Protein AF-A0A930W5H7-F1 (afdb_monomer)

InterPro domains:
  IPR010280 (Uracil-5)-methyltransferase family [PTHR11061] (3-111)
  IPR029063 S-adenosyl-L-methionine-dependent methyltransferase superfamily [G3DSA:3.40.50.150] (16-62)
  IPR029063 S-adenosyl-L-methionine-dependent methyltransferase superfamily [SSF53335] (5-110)

Secondary structure (DSSP, 8-state):
-PPP----TTTTT-SS-SSTTS-HHHHHHHHHHHHHHHHHHHHHHHT-PPPPP---SS-SS-B------EEE-SSS-EEEEEEPTTS--EEE-S--TTB-TTHHHHHHHHHHHHHHT-

Nearest PDB structures (foldseek):
  5xj1-assembly1_A  TM=8.116E-01  e=4.285E-05  Streptococcus pneumoniae TIGR4
  1uwv-assembly1_A  TM=8.445E-01  e=1.622E-04  Escherichia coli K-12
  7pg3-assembly1_A  TM=3.404E-01  e=5.241E+00  Homo sapiens
  6sof-assembly1_B  TM=2.964E-01  e=5.602E+00  Homo sapiens

Organism: NCBI:txid1382

Foldseek 3Di:
DDADQDDDPCQVFFPPDDCSRPRQVVVQVVVQVVCCVVCVVVCVVVVHDDDRDDDDPDQWQQAADDDWDWDDDPQLFIQIAHHGPPDPDGDHDCDDGRHHRVPSVVRVVVRNVSSVVD

pLDDT: mean 94.55, std 6.4, range [50.22, 98.56]

Structure (mmCIF, N/CA/C/O backbone):
data_AF-A0A930W5H7-F1
#
_entry.id   AF-A0A930W5H7-F1
#
loop_
_atom_site.group_PDB
_atom_site.id
_atom_site.type_symbol
_atom_site.label_atom_id
_atom_site.label_alt_id
_atom_site.label_comp_id
_atom_site.label_asym_id
_atom_site.label_entity_id
_atom_site.label_seq_id
_atom_site.pdbx_PDB_ins_code
_atom_site.Cartn_x
_atom_site.Cartn_y
_atom_site.Cartn_z
_atom_site.occupancy
_atom_site.B_iso_or_equiv
_atom_site.auth_seq_id
_atom_site.auth_comp_id
_atom_site.auth_asym_id
_atom_site.auth_atom_id
_atom_site.pdbx_PDB_model_num
ATOM 1 N N . MET A 1 1 ? -11.382 5.159 -23.848 1.00 50.22 1 MET A N 1
ATOM 2 C CA . MET A 1 1 ? -11.326 3.886 -23.093 1.00 50.22 1 MET A CA 1
ATOM 3 C C . MET A 1 1 ? -11.104 4.213 -21.627 1.00 50.22 1 MET A C 1
ATOM 5 O O . MET A 1 1 ? -10.095 4.827 -21.308 1.00 50.22 1 MET A O 1
ATOM 9 N N . GLY A 1 2 ? -12.077 3.918 -20.762 1.00 71.75 2 GLY A N 1
ATOM 10 C CA . GLY A 1 2 ? -11.973 4.189 -19.327 1.00 71.75 2 GLY A CA 1
ATOM 11 C C . GLY A 1 2 ? -11.209 3.068 -18.632 1.00 71.75 2 GLY A C 1
ATOM 12 O O . GLY A 1 2 ? -11.584 1.906 -18.757 1.00 71.75 2 GLY A O 1
ATOM 13 N N . TYR A 1 3 ? -10.131 3.398 -17.930 1.00 79.62 3 TYR A N 1
ATOM 14 C CA . TYR A 1 3 ? -9.460 2.428 -17.073 1.00 79.62 3 TYR A CA 1
ATOM 15 C C . TYR A 1 3 ? -10.297 2.178 -15.815 1.00 79.62 3 TYR A C 1
ATOM 17 O O . TYR A 1 3 ? -10.871 3.116 -15.259 1.00 79.62 3 TYR A O 1
ATOM 25 N 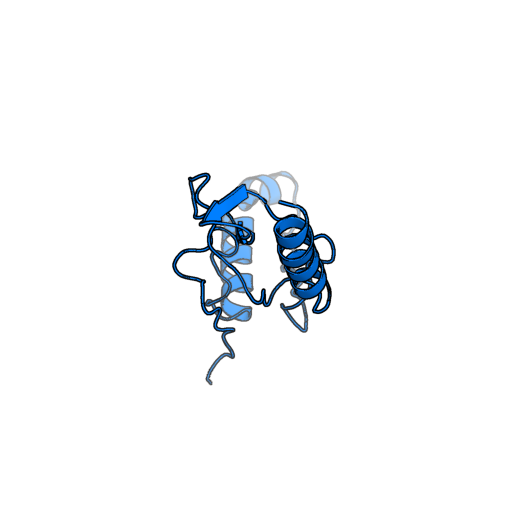N . LYS A 1 4 ? -10.342 0.927 -15.342 1.00 79.50 4 LYS A N 1
ATOM 26 C CA . LYS A 1 4 ? -10.869 0.625 -14.008 1.00 79.50 4 LYS A CA 1
ATOM 27 C C . LYS A 1 4 ? -9.871 1.123 -12.968 1.00 79.50 4 LYS A C 1
ATOM 29 O O . LYS A 1 4 ? -8.686 0.797 -13.034 1.00 79.50 4 LYS A O 1
ATOM 34 N N . THR A 1 5 ? -10.374 1.884 -12.008 1.00 85.94 5 THR A N 1
ATOM 35 C CA . THR A 1 5 ? -9.579 2.429 -10.913 1.00 85.94 5 THR A CA 1
ATOM 36 C C . THR A 1 5 ? -10.247 2.040 -9.599 1.00 85.94 5 THR A C 1
ATOM 38 O O . THR A 1 5 ? -11.364 2.497 -9.347 1.00 85.94 5 THR A O 1
ATOM 41 N N . PRO A 1 6 ? -9.606 1.209 -8.762 1.00 88.12 6 PRO A N 1
ATOM 42 C CA . PRO A 1 6 ? -10.141 0.868 -7.453 1.00 88.12 6 PRO A CA 1
ATOM 43 C C . PRO A 1 6 ? -10.289 2.115 -6.572 1.00 88.12 6 PRO A C 1
ATOM 45 O O . PRO A 1 6 ? -9.375 2.935 -6.463 1.00 88.12 6 PRO A O 1
ATOM 48 N N . THR A 1 7 ? -11.437 2.253 -5.912 1.00 90.69 7 THR A N 1
ATOM 49 C CA . THR A 1 7 ? -11.710 3.353 -4.980 1.00 90.69 7 THR A CA 1
ATOM 50 C C . THR A 1 7 ? -11.682 2.843 -3.548 1.00 90.69 7 THR A C 1
ATOM 52 O O . THR A 1 7 ? -12.545 2.068 -3.148 1.00 90.69 7 THR A O 1
ATOM 55 N N . CYS A 1 8 ? -10.709 3.296 -2.759 1.00 94.81 8 CYS A N 1
ATOM 56 C CA . CYS A 1 8 ? -10.628 2.989 -1.332 1.00 94.81 8 CYS A CA 1
ATOM 57 C C . CYS A 1 8 ? -11.229 4.136 -0.508 1.00 94.81 8 CYS A C 1
ATOM 59 O O . CYS A 1 8 ? -10.814 5.290 -0.638 1.00 94.81 8 CYS A O 1
ATOM 61 N N . SER A 1 9 ? -12.178 3.810 0.370 1.00 94.31 9 SER A N 1
ATOM 62 C CA . SER A 1 9 ? -12.932 4.772 1.189 1.00 94.31 9 SER A CA 1
ATOM 63 C C . SER A 1 9 ? -12.057 5.615 2.128 1.00 94.31 9 SER A C 1
ATOM 65 O O . SER A 1 9 ? -12.424 6.736 2.474 1.00 94.31 9 SER A O 1
ATOM 67 N N . ILE A 1 10 ? -10.875 5.114 2.499 1.00 95.69 10 ILE A N 1
ATOM 68 C CA . ILE A 1 10 ? -9.923 5.788 3.396 1.00 95.69 10 ILE A CA 1
ATOM 69 C C . ILE A 1 10 ? -8.634 6.246 2.695 1.00 95.69 10 ILE A C 1
ATOM 71 O O . ILE A 1 10 ? -7.668 6.601 3.367 1.00 95.69 10 ILE A O 1
ATOM 75 N N . ALA A 1 11 ? -8.591 6.257 1.356 1.00 94.44 11 ALA A N 1
ATOM 76 C CA . ALA A 1 11 ? -7.370 6.532 0.585 1.00 94.44 11 ALA A CA 1
ATOM 77 C C . ALA A 1 11 ? -6.696 7.874 0.924 1.00 94.44 11 ALA A C 1
ATOM 79 O O . ALA A 1 11 ? -5.480 7.988 0.851 1.00 94.44 11 ALA A O 1
ATOM 80 N N . ARG A 1 12 ? -7.476 8.891 1.316 1.00 93.12 12 ARG A N 1
ATOM 81 C CA . ARG A 1 12 ? -6.949 10.225 1.652 1.00 93.12 12 ARG A CA 1
ATOM 82 C C . ARG A 1 12 ? -6.205 10.286 2.987 1.00 93.12 12 ARG A C 1
ATOM 84 O O . ARG A 1 12 ? -5.442 11.219 3.201 1.00 93.12 12 ARG A O 1
ATOM 91 N N . SER A 1 13 ? -6.475 9.362 3.905 1.00 95.25 13 SER A N 1
ATOM 92 C CA . SER A 1 13 ? -5.951 9.404 5.276 1.00 95.25 13 SER A CA 1
ATOM 93 C C . SER A 1 13 ? -5.067 8.208 5.617 1.00 95.25 13 SER A C 1
ATOM 95 O O . SER A 1 13 ? -4.174 8.334 6.449 1.00 95.25 13 SER A O 1
ATOM 97 N N . CYS A 1 14 ? -5.291 7.059 4.982 1.00 96.44 14 CYS A N 1
ATOM 98 C CA . CYS A 1 14 ? -4.488 5.856 5.154 1.00 96.44 14 CYS A CA 1
ATOM 99 C C . CYS A 1 14 ? -3.109 6.005 4.494 1.00 96.44 14 CYS A C 1
ATOM 101 O O . CYS A 1 14 ? -3.018 6.351 3.322 1.00 96.44 14 CYS A O 1
ATOM 103 N N . GLY A 1 15 ? -2.033 5.668 5.211 1.00 94.75 15 GLY A N 1
ATOM 104 C CA . GLY A 1 15 ? -0.668 5.656 4.669 1.00 94.75 15 GLY A CA 1
ATOM 105 C C . GLY A 1 15 ? -0.296 4.387 3.891 1.00 94.75 15 GLY A C 1
ATOM 106 O O . GLY A 1 15 ? 0.873 4.178 3.594 1.00 94.75 15 GLY A O 1
ATOM 107 N N . GLY A 1 16 ? -1.252 3.495 3.614 1.00 94.69 16 GLY A N 1
ATOM 108 C CA . GLY A 1 16 ? -0.958 2.146 3.118 1.00 94.69 16 GLY A CA 1
ATOM 109 C C . GLY A 1 16 ? -0.770 2.009 1.604 1.00 94.69 16 GLY A C 1
ATOM 110 O O . GLY A 1 16 ? -0.129 1.046 1.174 1.00 94.69 16 GLY A O 1
ATOM 111 N N . CYS A 1 17 ? -1.358 2.903 0.803 1.00 94.88 17 CYS A N 1
ATOM 112 C CA . CYS A 1 17 ? -1.337 2.840 -0.660 1.00 94.88 17 CYS A CA 1
ATOM 113 C C . CYS A 1 17 ? -1.199 4.239 -1.263 1.00 94.88 17 CYS A C 1
ATOM 115 O O . CYS A 1 17 ? -2.048 5.090 -1.025 1.00 94.88 17 CYS A O 1
ATOM 117 N N . GLU A 1 18 ? -0.190 4.441 -2.107 1.00 93.12 18 GLU A N 1
ATOM 118 C CA . GLU A 1 18 ? 0.016 5.714 -2.807 1.00 93.12 18 GLU A CA 1
ATOM 119 C C . GLU A 1 18 ? -0.690 5.740 -4.173 1.00 93.12 18 GLU A C 1
ATOM 121 O O . GLU A 1 18 ? -1.318 6.727 -4.542 1.00 93.12 18 GLU A O 1
ATOM 126 N N . TRP A 1 19 ? -0.609 4.643 -4.937 1.00 94.19 19 TRP A N 1
ATOM 127 C CA . TRP A 1 19 ? -1.038 4.604 -6.346 1.00 94.19 19 TRP A CA 1
ATOM 128 C C . TRP A 1 19 ? -2.277 3.744 -6.603 1.00 94.19 19 TRP A C 1
ATOM 130 O O . TRP A 1 19 ? -2.592 3.469 -7.755 1.00 94.19 19 TRP A O 1
ATOM 140 N N . LEU A 1 20 ? -3.011 3.322 -5.569 1.00 93.25 20 LEU A N 1
ATOM 141 C CA . LEU A 1 20 ? -4.189 2.457 -5.747 1.00 93.25 20 LEU A CA 1
ATOM 142 C C . LEU A 1 20 ? -5.253 3.094 -6.661 1.00 93.25 20 LEU A C 1
ATOM 144 O O . LEU A 1 20 ? -5.907 2.389 -7.420 1.00 93.25 20 LEU A O 1
ATOM 148 N N . SER A 1 21 ? -5.371 4.426 -6.645 1.00 91.50 21 SER A N 1
ATOM 149 C CA . SER A 1 21 ? -6.266 5.190 -7.522 1.00 91.50 21 SER A CA 1
ATOM 150 C C . SER A 1 21 ? -5.644 5.590 -8.871 1.00 91.50 21 SER A C 1
ATOM 152 O O . SER A 1 21 ? -6.205 6.415 -9.591 1.00 91.50 21 SER A O 1
ATOM 154 N N . VAL A 1 22 ? -4.471 5.063 -9.222 1.00 93.62 22 VAL A N 1
ATOM 155 C CA . VAL A 1 22 ? -3.854 5.240 -10.542 1.00 93.62 22 VAL A CA 1
ATOM 156 C C . VAL A 1 22 ? -4.163 3.996 -11.376 1.00 93.62 22 VAL A C 1
ATOM 158 O O . VAL A 1 22 ? -3.922 2.889 -10.896 1.00 93.62 22 VAL A O 1
ATOM 161 N N . PRO A 1 23 ? -4.640 4.130 -12.627 1.00 95.00 23 PRO A N 1
ATOM 162 C CA . PRO A 1 23 ? -4.833 2.990 -13.517 1.00 95.00 23 PRO A CA 1
ATOM 163 C C . PRO A 1 23 ? -3.608 2.079 -13.591 1.00 95.00 23 PRO A C 1
ATOM 165 O O . PRO A 1 23 ? -2.495 2.554 -13.829 1.00 95.00 23 PRO A O 1
ATOM 168 N N . TYR A 1 24 ? -3.803 0.771 -13.433 1.00 95.75 24 TYR A N 1
ATOM 169 C CA . TYR A 1 24 ? -2.693 -0.179 -13.343 1.00 95.75 24 TYR A CA 1
ATOM 170 C C . TYR A 1 24 ? -1.719 -0.135 -14.542 1.00 95.75 24 TYR A C 1
ATOM 172 O O . TYR A 1 24 ? -0.511 -0.062 -14.305 1.00 95.75 24 TYR A O 1
ATOM 180 N N . PRO A 1 25 ? -2.173 -0.019 -15.810 1.00 95.00 25 PRO A N 1
ATOM 181 C CA . PRO A 1 25 ? -1.258 0.152 -16.946 1.00 95.00 25 PRO A CA 1
ATOM 182 C C . PRO A 1 25 ? -0.376 1.406 -16.845 1.00 95.00 25 PRO A C 1
ATOM 184 O O . PRO A 1 25 ? 0.784 1.402 -17.254 1.00 95.00 25 PRO A O 1
ATOM 187 N N . ILE A 1 26 ? -0.901 2.483 -16.254 1.00 95.88 26 ILE A N 1
ATOM 188 C CA . ILE A 1 26 ? -0.149 3.721 -16.025 1.00 95.88 26 ILE A CA 1
ATOM 189 C C . ILE A 1 26 ? 0.858 3.539 -14.888 1.00 95.88 26 ILE A C 1
ATOM 191 O O . ILE A 1 26 ? 1.970 4.056 -14.986 1.00 95.88 26 ILE A O 1
ATOM 195 N N . GLN A 1 27 ? 0.516 2.775 -13.844 1.00 96.88 27 GLN A N 1
ATOM 196 C CA . GLN A 1 27 ? 1.477 2.412 -12.801 1.00 96.88 27 GLN A CA 1
ATOM 197 C C . GLN A 1 27 ? 2.669 1.651 -13.395 1.00 96.88 27 GLN A C 1
ATOM 199 O O . GLN A 1 27 ? 3.808 2.015 -13.116 1.00 96.88 27 GLN A O 1
ATOM 204 N N . LEU A 1 28 ? 2.416 0.633 -14.227 1.00 97.75 28 LEU A N 1
ATOM 205 C CA . LEU A 1 28 ? 3.466 -0.165 -14.870 1.00 97.75 28 LEU A CA 1
ATOM 206 C C . LEU A 1 28 ? 4.360 0.702 -15.759 1.00 97.75 28 LEU A C 1
ATOM 208 O O . LEU A 1 28 ? 5.575 0.682 -15.594 1.00 97.75 28 LEU A O 1
ATOM 212 N N . LYS A 1 29 ? 3.766 1.541 -16.618 1.00 98.06 29 LYS A N 1
ATOM 213 C CA . LYS A 1 29 ? 4.516 2.466 -17.480 1.00 98.06 29 LYS A CA 1
ATOM 214 C C . LYS A 1 29 ? 5.407 3.421 -16.678 1.00 98.06 29 LYS A C 1
ATOM 216 O O . LYS A 1 29 ? 6.553 3.644 -17.051 1.00 98.06 29 LYS A O 1
ATOM 221 N N . ARG A 1 30 ? 4.895 3.987 -15.578 1.00 98.00 30 ARG A N 1
ATOM 222 C CA . ARG A 1 30 ? 5.670 4.896 -14.713 1.00 98.00 30 ARG A CA 1
ATOM 223 C C . ARG A 1 30 ? 6.814 4.177 -14.005 1.00 98.00 30 ARG A C 1
ATOM 225 O O . ARG A 1 30 ? 7.914 4.711 -13.972 1.00 98.00 30 ARG A O 1
ATOM 232 N N . LYS A 1 31 ? 6.569 2.976 -13.472 1.00 98.06 31 LYS A N 1
ATOM 233 C CA . LYS A 1 31 ? 7.620 2.166 -12.837 1.00 98.06 31 LYS A CA 1
ATOM 234 C C . LYS A 1 31 ? 8.700 1.773 -13.842 1.00 98.06 31 LYS A C 1
ATOM 236 O O . LYS A 1 31 ? 9.872 1.861 -13.507 1.00 98.06 31 LYS A O 1
ATOM 241 N N . GLN A 1 32 ? 8.310 1.396 -15.061 1.00 98.56 32 GLN A N 1
ATOM 242 C CA . GLN A 1 32 ? 9.250 1.037 -16.122 1.00 98.56 32 GLN A CA 1
ATOM 243 C C . GLN A 1 32 ? 10.193 2.202 -16.427 1.00 98.56 32 GLN A C 1
ATOM 245 O O . GLN A 1 32 ? 11.403 2.038 -16.333 1.00 98.56 32 GLN A O 1
ATOM 250 N N . ALA A 1 33 ? 9.634 3.389 -16.688 1.00 98.44 33 ALA A N 1
ATOM 251 C CA . ALA A 1 33 ? 10.424 4.584 -16.977 1.00 98.44 33 ALA A CA 1
ATOM 252 C C . ALA A 1 33 ? 11.397 4.930 -15.836 1.00 98.44 33 ALA A C 1
ATOM 254 O O . ALA A 1 33 ? 12.551 5.245 -16.098 1.00 98.44 33 ALA A O 1
ATOM 255 N N . GLN A 1 34 ? 10.962 4.811 -14.574 1.00 98.25 34 GLN A N 1
ATOM 256 C CA . GLN A 1 34 ? 11.827 5.057 -13.413 1.00 98.25 34 GLN A CA 1
ATOM 257 C C . GLN A 1 34 ? 12.986 4.056 -13.314 1.00 98.25 34 GLN A C 1
ATOM 259 O O . GLN A 1 34 ? 14.111 4.449 -13.018 1.00 98.25 34 GLN A O 1
ATOM 264 N N . VAL A 1 35 ? 12.727 2.765 -13.550 1.00 98.00 35 VAL A N 1
ATOM 265 C CA . VAL A 1 35 ? 13.771 1.728 -13.523 1.00 98.00 35 VAL A CA 1
ATOM 266 C C . VAL A 1 35 ? 14.758 1.925 -14.672 1.00 98.00 35 VAL A C 1
AT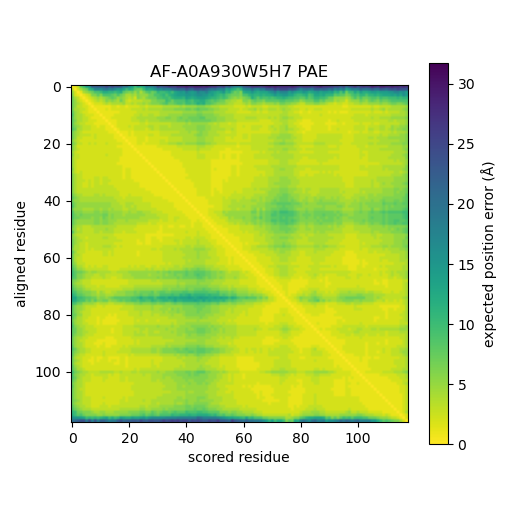OM 268 O O . VAL A 1 35 ? 15.965 1.832 -14.457 1.00 98.00 35 VAL A O 1
ATOM 271 N N . GLU A 1 36 ? 14.262 2.222 -15.873 1.00 98.12 36 GLU A N 1
ATOM 272 C CA . GLU A 1 36 ? 15.089 2.485 -17.053 1.00 98.12 36 GLU A CA 1
ATOM 273 C C . GLU A 1 36 ? 15.983 3.708 -16.861 1.00 98.12 36 GLU A C 1
ATOM 275 O O . GLU A 1 36 ? 17.186 3.617 -17.088 1.00 98.12 36 GLU A O 1
ATOM 280 N N . GLU A 1 37 ? 15.425 4.823 -16.386 1.00 98.25 37 GLU A N 1
ATOM 281 C CA . GLU A 1 37 ? 16.177 6.047 -16.103 1.00 98.25 37 GLU A CA 1
ATOM 282 C C . GLU A 1 37 ? 17.271 5.805 -15.053 1.00 98.25 37 GLU A C 1
ATOM 284 O O . GLU A 1 37 ? 18.426 6.178 -15.262 1.00 98.25 37 GLU A O 1
ATOM 289 N N . LEU A 1 38 ? 16.930 5.126 -13.952 1.00 98.12 38 LEU A N 1
ATOM 290 C CA . LEU A 1 38 ? 17.860 4.863 -12.855 1.00 98.12 38 LEU A CA 1
ATOM 291 C C . LEU A 1 38 ? 18.998 3.914 -13.258 1.00 98.12 38 LEU A C 1
ATOM 293 O O . LEU A 1 38 ? 20.143 4.112 -12.850 1.00 98.12 38 LEU A O 1
ATOM 297 N N . LEU A 1 39 ? 18.694 2.863 -14.025 1.00 97.88 39 LEU A N 1
ATOM 298 C CA . LEU A 1 39 ? 19.642 1.785 -14.319 1.00 97.88 39 LEU A CA 1
ATOM 299 C C . LEU A 1 39 ? 20.334 1.913 -15.682 1.00 97.88 39 LEU A C 1
ATOM 301 O O . LEU A 1 39 ? 21.279 1.162 -15.929 1.00 97.88 39 LEU A O 1
ATOM 305 N N . ALA A 1 40 ? 19.940 2.854 -16.548 1.00 97.25 40 ALA A N 1
ATOM 306 C CA . ALA A 1 40 ? 20.525 3.031 -17.882 1.00 97.25 40 ALA A CA 1
ATOM 307 C C . ALA A 1 40 ? 22.070 3.069 -17.909 1.00 97.25 40 ALA A C 1
ATOM 309 O O . ALA A 1 40 ? 22.654 2.392 -18.764 1.00 97.25 40 ALA A O 1
ATOM 310 N N . PRO A 1 41 ? 22.774 3.7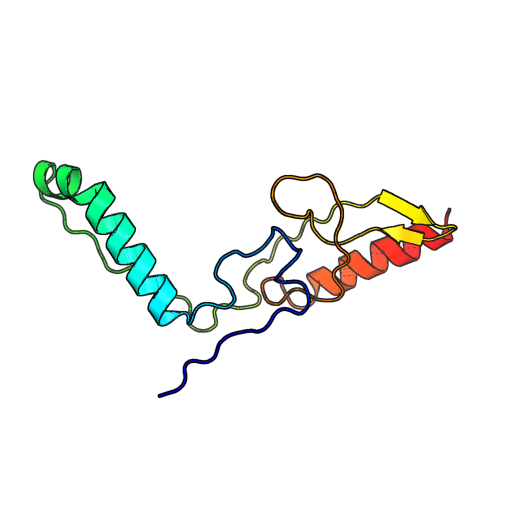71 -16.992 1.00 97.56 41 PRO A N 1
ATOM 311 C CA . PRO A 1 41 ? 24.237 3.765 -16.984 1.00 97.56 41 PRO A CA 1
ATOM 312 C C . PRO A 1 41 ? 24.819 2.367 -16.736 1.00 97.56 41 PRO A C 1
ATOM 314 O O . PRO A 1 41 ? 25.742 1.946 -17.432 1.00 97.56 41 PRO A O 1
ATOM 317 N N . LEU A 1 42 ? 24.252 1.623 -15.781 1.00 97.31 42 LEU A N 1
ATOM 318 C CA . LEU A 1 42 ? 24.699 0.273 -15.433 1.00 97.31 42 LEU A CA 1
ATOM 319 C C . LEU A 1 42 ? 24.363 -0.736 -16.530 1.00 97.31 42 LEU A C 1
ATOM 321 O O . LEU A 1 42 ? 25.200 -1.578 -16.850 1.00 97.31 42 LEU A O 1
ATOM 325 N N . ALA A 1 43 ? 23.175 -0.631 -17.126 1.00 97.31 43 ALA A N 1
ATOM 326 C CA . ALA A 1 43 ? 22.755 -1.472 -18.240 1.00 97.31 43 ALA A CA 1
ATOM 327 C C . ALA A 1 43 ? 23.726 -1.341 -19.424 1.00 97.31 43 ALA A C 1
ATOM 329 O O . ALA A 1 43 ? 24.169 -2.344 -19.981 1.00 97.31 43 ALA A O 1
ATOM 330 N N . LYS A 1 44 ? 24.152 -0.106 -19.729 1.00 97.00 44 LYS A N 1
ATOM 331 C CA . LYS A 1 44 ? 25.159 0.172 -20.758 1.00 97.00 44 LYS A CA 1
ATOM 332 C C . LYS A 1 44 ? 26.537 -0.399 -20.407 1.00 97.00 44 LYS A C 1
ATOM 334 O O . LYS A 1 44 ? 27.151 -1.026 -21.261 1.00 97.00 44 LYS A O 1
ATOM 339 N N . ILE A 1 45 ? 27.019 -0.194 -19.176 1.00 98.06 45 ILE A N 1
ATOM 340 C CA . ILE A 1 45 ? 28.342 -0.682 -18.729 1.00 98.06 45 ILE A CA 1
ATOM 341 C C . ILE A 1 45 ? 28.424 -2.211 -18.791 1.00 98.06 45 ILE A C 1
ATOM 343 O O . ILE A 1 45 ? 29.441 -2.755 -19.206 1.00 98.06 45 ILE A O 1
ATOM 347 N N . ASN A 1 46 ? 27.353 -2.897 -18.392 1.00 97.56 46 ASN A N 1
ATOM 348 C CA . ASN A 1 46 ? 27.320 -4.356 -18.314 1.00 97.56 46 ASN A CA 1
ATOM 349 C C . ASN A 1 46 ? 26.789 -5.021 -19.596 1.00 97.56 46 ASN A C 1
ATOM 351 O O . ASN A 1 46 ? 26.707 -6.244 -19.645 1.00 97.56 46 ASN A O 1
ATOM 355 N N . ASN A 1 47 ? 26.433 -4.237 -20.621 1.00 96.94 47 ASN A N 1
ATOM 356 C CA . ASN A 1 47 ? 25.832 -4.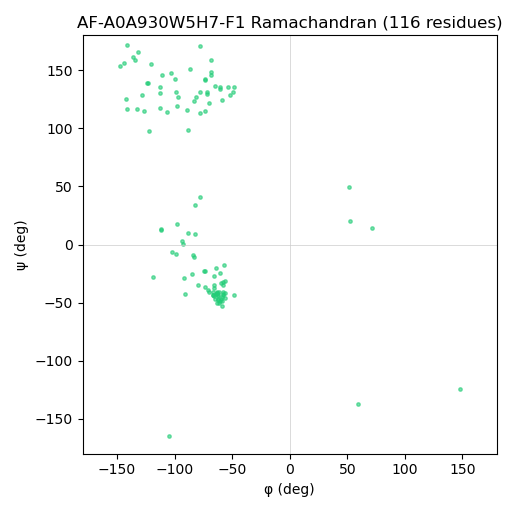707 -21.873 1.00 96.94 47 ASN A CA 1
ATOM 357 C C . ASN A 1 47 ? 24.609 -5.622 -21.655 1.00 96.94 47 ASN A C 1
ATOM 359 O O . ASN A 1 47 ? 24.509 -6.710 -22.223 1.00 96.94 47 ASN A O 1
ATOM 363 N N . VAL A 1 48 ? 23.680 -5.175 -20.807 1.00 97.44 48 VAL A N 1
ATOM 364 C CA . VAL A 1 48 ? 22.422 -5.875 -20.510 1.00 97.44 48 VAL A CA 1
ATOM 365 C C . VAL A 1 48 ? 21.220 -5.004 -20.858 1.00 97.44 48 VAL A C 1
ATOM 367 O O . VAL A 1 48 ? 21.302 -3.776 -20.864 1.00 97.44 48 VAL A O 1
ATOM 370 N N . THR A 1 49 ? 20.081 -5.638 -21.118 1.00 96.25 49 THR A N 1
ATOM 371 C CA . THR A 1 49 ? 18.804 -4.954 -21.354 1.00 96.25 49 THR A CA 1
ATOM 372 C C . THR A 1 49 ? 17.903 -5.033 -20.130 1.00 96.25 49 THR A C 1
ATOM 374 O O . THR A 1 49 ? 17.900 -6.035 -19.418 1.00 96.25 49 THR A O 1
ATOM 377 N N . ILE A 1 50 ? 17.099 -3.996 -19.910 1.00 96.94 50 ILE A N 1
ATOM 378 C CA . ILE A 1 50 ? 16.091 -3.974 -18.849 1.00 96.94 50 ILE A CA 1
ATOM 379 C C . ILE A 1 50 ? 14.796 -4.557 -19.418 1.00 96.94 50 ILE A C 1
ATOM 381 O O . ILE A 1 50 ? 14.224 -4.005 -20.355 1.00 96.94 50 ILE A O 1
ATOM 385 N N . GLU A 1 51 ? 14.347 -5.689 -18.877 1.00 97.38 51 GLU A N 1
ATOM 386 C CA . GLU A 1 51 ? 13.072 -6.293 -19.273 1.00 97.38 51 GLU A CA 1
ATOM 387 C C . GLU A 1 51 ? 11.874 -5.445 -18.823 1.00 97.38 51 GLU A C 1
ATOM 389 O O . GLU A 1 51 ? 11.946 -4.650 -17.881 1.00 97.38 51 GLU A O 1
ATOM 394 N N . SER A 1 52 ? 10.735 -5.645 -19.487 1.00 97.62 52 SER A N 1
ATOM 395 C CA . SER A 1 52 ? 9.475 -5.037 -19.067 1.00 97.62 52 SER A CA 1
ATOM 396 C C . SER A 1 52 ? 9.025 -5.571 -17.705 1.00 97.62 52 SER A C 1
ATOM 398 O O . SER A 1 52 ? 9.029 -6.780 -17.459 1.00 97.62 52 SER A O 1
ATOM 400 N N . ILE A 1 53 ? 8.563 -4.676 -16.831 1.00 98.12 53 ILE A N 1
ATOM 401 C CA . ILE A 1 53 ? 7.974 -5.044 -15.543 1.00 98.12 53 ILE A CA 1
ATOM 402 C C . ILE A 1 53 ? 6.768 -5.953 -15.773 1.00 98.12 53 ILE A C 1
ATOM 404 O O . ILE A 1 53 ? 5.797 -5.588 -16.440 1.00 98.12 53 ILE A O 1
ATOM 408 N N . ARG A 1 54 ? 6.813 -7.131 -15.148 1.00 97.81 54 ARG A N 1
ATOM 409 C CA . ARG A 1 54 ? 5.705 -8.085 -15.147 1.00 97.81 54 ARG A CA 1
ATOM 410 C C . ARG A 1 54 ? 4.598 -7.582 -14.224 1.00 97.81 54 ARG A C 1
ATOM 412 O O . ARG A 1 54 ? 4.798 -7.440 -13.018 1.00 97.81 54 ARG A O 1
ATOM 419 N N . GLY A 1 55 ? 3.450 -7.274 -14.817 1.00 96.88 55 GLY A N 1
ATOM 420 C CA . GLY A 1 55 ? 2.240 -6.906 -14.091 1.00 96.88 55 GLY A CA 1
ATOM 421 C C . GLY A 1 55 ? 1.508 -8.114 -13.506 1.00 96.88 55 GLY A C 1
ATOM 422 O O . GLY A 1 55 ? 1.822 -9.261 -13.805 1.00 96.88 55 GLY A O 1
ATOM 423 N N . MET A 1 56 ? 0.516 -7.823 -12.674 1.00 96.06 56 MET A N 1
ATOM 424 C CA . MET A 1 56 ? -0.454 -8.763 -12.124 1.00 96.06 56 MET A CA 1
ATOM 425 C C . MET A 1 56 ? -1.756 -8.676 -12.923 1.00 96.06 56 MET A C 1
ATOM 427 O O . MET A 1 56 ? -2.167 -7.573 -13.288 1.00 96.06 56 MET A O 1
ATOM 431 N N . ASP A 1 57 ? -2.411 -9.815 -13.148 1.00 93.81 57 ASP A N 1
ATOM 432 C CA . ASP A 1 57 ? -3.684 -9.865 -13.879 1.00 93.81 57 ASP A CA 1
ATOM 433 C C . ASP A 1 57 ? -4.813 -9.157 -13.110 1.00 93.81 57 ASP A C 1
ATOM 435 O O . ASP A 1 57 ? -5.544 -8.347 -13.679 1.00 93.81 57 ASP A O 1
ATOM 439 N N . GLU A 1 58 ? -4.909 -9.405 -11.799 1.00 92.75 58 GLU A N 1
ATOM 440 C CA . GLU A 1 58 ? -5.850 -8.752 -10.880 1.00 92.75 58 GLU A CA 1
ATOM 441 C C . GLU A 1 58 ? -5.074 -8.061 -9.743 1.00 92.75 58 GLU A C 1
ATOM 443 O O . GLU A 1 58 ? -4.670 -8.731 -8.794 1.00 92.75 58 GLU A O 1
ATOM 448 N N . PRO A 1 59 ? -4.816 -6.739 -9.812 1.00 94.31 59 PRO A N 1
ATOM 449 C CA . PRO A 1 59 ? -3.952 -6.019 -8.872 1.00 94.31 59 PRO A CA 1
ATOM 450 C C . PRO A 1 59 ? -4.633 -5.701 -7.523 1.00 94.31 59 PRO A C 1
ATOM 452 O O . PRO A 1 59 ? -4.455 -4.611 -6.972 1.00 94.31 59 PRO A O 1
ATOM 455 N N . LEU A 1 60 ? -5.396 -6.650 -6.977 1.00 94.94 60 LEU A N 1
ATOM 456 C CA . LEU A 1 60 ? -6.134 -6.573 -5.713 1.00 94.94 60 LEU A CA 1
ATOM 457 C C . LEU A 1 60 ? -5.886 -7.827 -4.860 1.00 94.94 60 LEU A C 1
ATOM 459 O O . LEU A 1 60 ? -5.334 -8.814 -5.329 1.00 94.94 60 LEU A O 1
ATOM 463 N N . ALA A 1 61 ? -6.256 -7.766 -3.578 1.00 96.19 61 ALA A N 1
ATOM 464 C CA . ALA A 1 61 ? -6.194 -8.878 -2.619 1.00 96.19 61 ALA A CA 1
ATOM 465 C C . ALA A 1 61 ? -4.841 -9.623 -2.490 1.00 96.19 61 ALA A C 1
ATOM 467 O O . ALA A 1 61 ? -4.784 -10.742 -1.987 1.00 96.19 61 ALA A O 1
ATOM 468 N N . TYR A 1 62 ? -3.736 -9.000 -2.904 1.00 96.44 62 TYR A N 1
ATOM 469 C CA . TYR A 1 62 ? -2.426 -9.648 -3.009 1.00 96.44 62 TYR A CA 1
ATOM 470 C C . TYR A 1 62 ? -1.630 -9.712 -1.690 1.00 96.44 62 TYR A C 1
ATOM 472 O O . TYR A 1 62 ? -0.594 -10.377 -1.619 1.00 96.44 62 TYR A O 1
ATOM 480 N N . ARG A 1 63 ? -2.044 -9.006 -0.626 1.00 96.75 63 ARG A N 1
ATOM 481 C CA . ARG A 1 63 ? -1.370 -9.051 0.686 1.00 96.75 63 ARG A CA 1
ATOM 482 C C . ARG A 1 63 ? -1.942 -10.181 1.544 1.00 96.75 63 ARG A C 1
ATOM 484 O O . ARG A 1 63 ? -2.935 -9.999 2.245 1.00 96.75 63 ARG A O 1
ATOM 491 N N . HIS A 1 64 ? -1.242 -11.313 1.562 1.00 96.44 64 HIS A N 1
ATOM 492 C CA . HIS A 1 64 ? -1.573 -12.465 2.418 1.00 96.44 64 HIS A CA 1
ATOM 493 C C . HIS A 1 64 ? -1.024 -12.368 3.850 1.00 96.44 64 HIS A C 1
ATOM 495 O O . HIS A 1 64 ? -1.390 -13.163 4.711 1.00 96.44 64 HIS A O 1
ATOM 501 N N . LYS A 1 65 ? -0.164 -11.382 4.128 1.00 95.56 65 LYS A N 1
ATOM 502 C CA . LYS A 1 65 ? 0.244 -11.014 5.487 1.00 95.56 65 LYS A CA 1
ATOM 503 C C . LYS A 1 65 ? -0.311 -9.633 5.804 1.00 95.56 65 LYS A C 1
ATOM 505 O O . LYS A 1 65 ? 0.078 -8.657 5.162 1.00 95.56 65 LYS A O 1
ATOM 510 N N . ALA A 1 66 ? -1.173 -9.557 6.810 1.00 94.12 66 ALA A N 1
ATOM 511 C CA . ALA A 1 66 ? -1.714 -8.306 7.319 1.00 94.12 66 ALA A CA 1
ATOM 512 C C . ALA A 1 66 ? -1.198 -8.056 8.738 1.00 94.12 66 ALA A C 1
ATOM 514 O O . ALA A 1 66 ? -1.168 -8.957 9.573 1.00 94.12 66 ALA A O 1
ATOM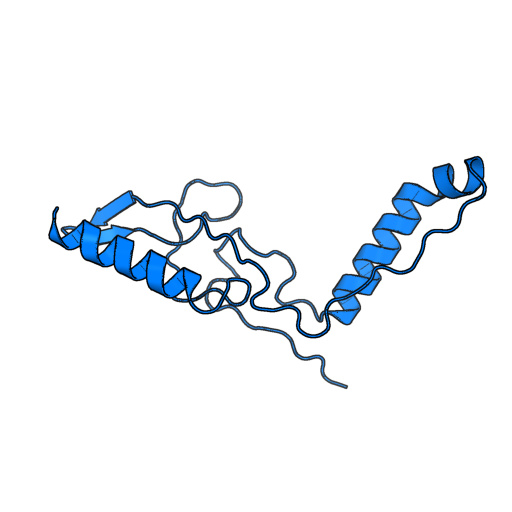 515 N N . ALA A 1 67 ? -0.781 -6.822 8.998 1.00 92.56 67 ALA A N 1
ATOM 516 C CA . ALA A 1 67 ? -0.406 -6.349 10.320 1.00 92.56 67 ALA A CA 1
ATOM 517 C C . ALA A 1 67 ? -1.174 -5.054 10.580 1.00 92.56 67 ALA A C 1
ATOM 519 O O . ALA A 1 67 ? -1.157 -4.145 9.750 1.00 92.56 67 ALA A O 1
ATOM 520 N N . THR A 1 68 ? -1.854 -4.978 11.721 1.00 95.88 68 THR A N 1
ATOM 521 C CA . THR A 1 68 ? -2.581 -3.782 12.154 1.00 95.88 68 THR A CA 1
ATOM 522 C C . THR A 1 68 ? -2.060 -3.348 13.519 1.00 95.88 68 THR A C 1
ATOM 524 O O . THR A 1 68 ? -1.840 -4.199 14.382 1.00 95.88 68 THR A O 1
ATOM 527 N N . PRO A 1 69 ? -1.888 -2.042 13.761 1.00 97.19 69 PRO A N 1
ATOM 528 C CA . PRO A 1 69 ? -1.763 -1.545 15.118 1.00 97.19 69 PRO A CA 1
ATOM 529 C C . PRO A 1 69 ? -3.100 -1.691 15.855 1.00 97.19 69 PRO A C 1
ATOM 531 O O . PRO A 1 69 ? -4.167 -1.570 15.244 1.00 97.19 69 PRO A O 1
ATOM 534 N N . PHE A 1 70 ? -3.017 -1.904 17.167 1.00 96.50 70 PHE A N 1
ATOM 535 C CA . PHE A 1 70 ? -4.141 -1.851 18.097 1.00 96.50 70 PHE A CA 1
ATOM 536 C C . PHE A 1 70 ? -3.821 -0.837 19.197 1.00 96.50 70 PHE A C 1
ATOM 538 O O . PHE A 1 70 ? -2.687 -0.778 19.669 1.00 96.50 70 PHE A O 1
ATOM 545 N N . ALA A 1 71 ? -4.800 -0.035 19.607 1.00 96.31 71 ALA A N 1
ATOM 546 C CA . ALA A 1 71 ? -4.650 0.888 20.731 1.00 96.31 71 ALA A CA 1
ATOM 547 C C . ALA A 1 71 ? -5.976 1.061 21.487 1.00 96.31 71 ALA A C 1
ATOM 549 O O . ALA A 1 71 ? -7.034 0.945 20.862 1.00 96.31 71 ALA A O 1
ATOM 550 N N . PRO A 1 72 ? -5.954 1.401 22.789 1.00 95.12 72 PRO A N 1
ATOM 551 C CA . PRO A 1 72 ? -7.168 1.741 23.523 1.00 95.12 72 PRO A CA 1
ATOM 552 C C . PRO A 1 72 ? -7.984 2.843 22.824 1.00 95.12 72 PRO A C 1
ATOM 554 O O . PRO A 1 72 ? -7.447 3.836 22.320 1.00 95.12 72 PRO A O 1
ATOM 557 N N . GLY A 1 73 ? -9.297 2.639 22.757 1.00 92.69 73 GLY A N 1
ATOM 558 C CA . GLY A 1 73 ? -10.286 3.591 22.263 1.00 92.69 73 GLY A CA 1
ATOM 559 C C . GLY A 1 73 ? -11.087 4.230 23.398 1.00 92.69 73 GLY A C 1
ATOM 560 O O . GLY A 1 73 ? -10.702 4.188 24.563 1.00 92.69 73 GLY A O 1
ATOM 561 N N . LYS A 1 74 ? -12.215 4.862 23.055 1.00 91.31 74 LYS A N 1
ATOM 562 C CA . LYS A 1 74 ? -13.142 5.406 24.059 1.00 91.31 74 LYS A CA 1
ATOM 563 C C . LYS A 1 74 ? -13.983 4.273 24.652 1.00 91.31 74 LYS A C 1
ATOM 565 O O . LYS A 1 74 ? -14.579 3.504 23.898 1.00 91.31 74 LYS A O 1
ATOM 570 N N . GLY A 1 75 ? -14.068 4.206 25.980 1.00 89.94 75 GLY A N 1
ATOM 571 C CA . GLY A 1 75 ? -14.779 3.133 26.679 1.00 89.94 75 GLY A CA 1
ATOM 572 C C . GLY A 1 75 ? -14.199 1.758 26.335 1.00 89.94 75 GLY A C 1
ATOM 573 O O . GLY A 1 75 ? -12.989 1.598 26.220 1.00 89.94 75 GLY A O 1
ATOM 574 N N . ARG A 1 76 ? -15.075 0.781 26.100 1.00 91.38 76 ARG A N 1
ATOM 575 C CA . ARG A 1 76 ? -14.731 -0.612 25.768 1.00 91.38 76 ARG A CA 1
ATOM 576 C C . ARG A 1 76 ? -14.391 -0.846 24.292 1.00 91.38 76 ARG A C 1
ATOM 578 O O . ARG A 1 76 ? -14.744 -1.867 23.712 1.00 91.38 76 ARG A O 1
ATOM 585 N N . THR A 1 77 ? -13.766 0.130 23.636 1.00 95.00 77 THR A N 1
ATOM 586 C CA . THR A 1 77 ? -13.399 0.015 22.215 1.00 95.00 77 THR A CA 1
ATOM 587 C C . THR A 1 77 ? -11.891 -0.083 22.049 1.00 95.00 77 THR A C 1
ATOM 589 O O . THR A 1 77 ? -11.135 0.552 22.780 1.00 95.00 77 THR A O 1
ATOM 592 N N . VAL A 1 78 ? -11.449 -0.851 21.055 1.00 96.75 78 VAL A N 1
ATOM 593 C CA . VAL A 1 78 ? -10.053 -0.898 20.606 1.00 96.75 78 VAL A CA 1
ATOM 594 C C . VAL A 1 78 ? -9.988 -0.309 19.203 1.00 96.75 78 VAL A C 1
ATOM 596 O O . VAL A 1 78 ? -10.769 -0.658 18.320 1.00 96.75 78 VAL A O 1
ATOM 599 N N . ARG A 1 79 ? -9.060 0.621 18.992 1.00 96.06 79 ARG A N 1
ATOM 600 C CA . ARG A 1 79 ? -8.781 1.215 17.684 1.00 96.06 79 ARG A CA 1
ATOM 601 C C . ARG A 1 79 ? -7.877 0.277 16.897 1.00 96.06 79 ARG A C 1
ATOM 603 O O . ARG A 1 79 ? -6.798 -0.052 17.376 1.00 96.06 79 ARG A O 1
ATOM 610 N N . SER A 1 80 ? -8.276 -0.066 15.679 1.00 97.12 80 SER A N 1
ATOM 611 C CA . SER A 1 80 ? -7.485 -0.842 14.718 1.00 97.12 80 SER A CA 1
ATOM 612 C C . SER A 1 80 ? -7.586 -0.233 13.317 1.00 97.12 80 SER A C 1
ATOM 614 O O . SER A 1 80 ? -8.476 0.579 13.052 1.00 97.12 80 SER A O 1
ATOM 616 N N . GLY A 1 81 ? -6.657 -0.570 12.419 1.00 96.81 81 GLY A N 1
ATOM 617 C CA . GLY A 1 81 ? -6.644 -0.061 11.049 1.00 96.81 81 GLY A CA 1
ATOM 618 C C . GLY A 1 81 ? -5.239 0.089 10.473 1.00 96.81 81 GLY A C 1
ATOM 619 O O . GLY A 1 81 ? -4.477 -0.870 10.427 1.00 96.81 81 GLY A O 1
ATOM 620 N N . PHE A 1 82 ? -4.895 1.288 10.010 1.00 97.69 82 PHE A N 1
ATOM 621 C CA . PHE A 1 82 ? -3.562 1.609 9.491 1.00 97.69 82 PHE A CA 1
ATOM 622 C C . PHE A 1 82 ? -3.075 2.936 10.053 1.00 97.69 82 PHE A C 1
ATOM 624 O O . PHE A 1 82 ? -3.878 3.774 10.457 1.00 97.69 82 PHE A O 1
ATOM 631 N N . TYR A 1 83 ? -1.768 3.166 10.039 1.00 97.75 83 TYR A N 1
ATOM 632 C CA . TYR A 1 83 ? -1.245 4.492 10.333 1.00 97.75 83 TYR A CA 1
ATOM 633 C C . TYR A 1 83 ? -1.485 5.464 9.173 1.00 97.75 83 TYR A C 1
ATOM 635 O O . TYR A 1 83 ? -1.390 5.092 8.000 1.00 97.75 83 TYR A O 1
ATOM 643 N N . ALA A 1 84 ? -1.794 6.718 9.503 1.00 97.38 84 ALA A N 1
ATOM 644 C CA . ALA A 1 84 ? -1.719 7.809 8.539 1.00 97.38 84 ALA A CA 1
ATOM 645 C C . ALA A 1 84 ? -0.259 8.082 8.160 1.00 97.38 84 ALA A C 1
ATOM 647 O O . ALA A 1 84 ? 0.632 7.954 9.005 1.00 97.38 84 ALA A O 1
ATOM 648 N N . SER A 1 85 ? -0.027 8.471 6.902 1.00 95.19 85 SER A N 1
ATOM 649 C CA . SER A 1 85 ? 1.322 8.686 6.365 1.00 95.19 85 SER A CA 1
ATOM 650 C C . SER A 1 85 ? 2.145 9.624 7.256 1.00 95.19 85 SER A C 1
ATOM 652 O O . SER A 1 85 ? 1.669 10.692 7.639 1.00 95.19 85 SER A O 1
ATOM 654 N N . GLY A 1 86 ? 3.357 9.197 7.621 1.00 95.25 86 GLY A N 1
ATOM 655 C CA . GLY A 1 86 ? 4.278 9.968 8.462 1.00 95.25 86 GLY A CA 1
ATOM 656 C C . GLY A 1 86 ? 3.891 10.097 9.943 1.00 95.25 86 GLY A C 1
ATOM 657 O O . GLY A 1 86 ? 4.446 10.950 10.630 1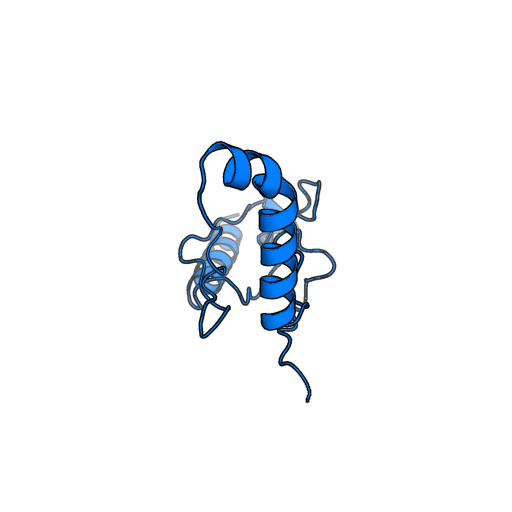.00 95.25 86 GLY A O 1
ATOM 658 N N . THR A 1 87 ? 2.949 9.300 10.467 1.00 97.19 87 THR A N 1
ATOM 659 C CA . THR A 1 87 ? 2.479 9.415 11.865 1.00 97.19 87 THR A CA 1
ATOM 660 C C . THR A 1 87 ? 2.211 8.055 12.527 1.00 97.19 87 THR A C 1
ATOM 662 O O . THR A 1 87 ? 2.141 7.037 11.852 1.00 97.19 87 THR A O 1
ATOM 665 N N . HIS A 1 88 ? 1.948 8.051 13.842 1.00 96.62 88 HIS A N 1
ATOM 666 C CA . HIS A 1 88 ? 1.383 6.903 14.581 1.00 96.62 88 HIS A CA 1
ATOM 667 C C . HIS A 1 88 ? -0.142 7.017 14.798 1.00 96.62 88 HIS A C 1
ATOM 669 O O . HIS A 1 88 ? -0.728 6.358 15.660 1.00 96.62 88 HIS A O 1
ATOM 675 N N . LYS A 1 89 ? -0.833 7.874 14.034 1.00 97.00 89 LYS A N 1
ATOM 676 C CA . LYS A 1 89 ? -2.287 8.031 14.149 1.00 97.00 89 LYS A CA 1
ATOM 677 C C . LYS A 1 89 ? -2.992 6.869 13.451 1.00 97.00 89 LYS A C 1
ATOM 679 O O . LYS A 1 89 ? -2.954 6.776 12.228 1.00 97.00 89 LYS A O 1
ATOM 684 N N . ILE A 1 90 ? -3.682 6.025 14.221 1.00 97.94 90 ILE A N 1
ATOM 685 C CA . ILE A 1 90 ? -4.506 4.933 13.678 1.00 97.94 90 ILE A CA 1
ATOM 686 C C . ILE A 1 90 ? -5.753 5.504 12.990 1.00 97.94 90 ILE A C 1
ATOM 688 O O . ILE A 1 90 ? -6.567 6.177 13.637 1.00 97.94 90 ILE A O 1
ATOM 692 N N . ILE A 1 91 ? -5.892 5.190 11.705 1.00 97.75 91 ILE A N 1
ATOM 693 C CA . ILE A 1 91 ? -7.051 5.403 10.840 1.00 97.75 91 ILE A CA 1
ATOM 694 C C . ILE A 1 91 ? -7.844 4.105 10.784 1.00 97.75 91 ILE A C 1
ATOM 696 O O . ILE A 1 91 ? -7.321 3.085 10.338 1.00 97.75 91 ILE A O 1
ATOM 700 N N . ALA A 1 92 ? -9.100 4.157 11.225 1.00 96.56 92 ALA A N 1
ATOM 701 C CA . ALA A 1 92 ? -9.985 3.002 11.205 1.00 96.56 92 ALA A CA 1
ATOM 702 C C . ALA A 1 92 ? -10.200 2.498 9.773 1.00 96.56 92 ALA A C 1
ATOM 704 O O . ALA A 1 92 ? -10.439 3.284 8.856 1.00 96.56 92 ALA A O 1
ATOM 705 N N . SER A 1 93 ? -10.136 1.182 9.593 1.00 95.38 93 SER A N 1
ATOM 706 C CA . SER A 1 93 ? -10.326 0.525 8.302 1.00 95.38 93 SER A CA 1
ATOM 707 C C . SER A 1 93 ? -11.293 -0.635 8.477 1.00 95.38 93 SER A C 1
ATOM 709 O O . SER A 1 93 ? -11.009 -1.577 9.210 1.00 95.38 93 SER A O 1
ATOM 711 N N . LYS A 1 94 ? -12.448 -0.554 7.810 1.00 94.25 94 LYS A N 1
ATOM 712 C CA . LYS A 1 94 ? -13.416 -1.660 7.759 1.00 94.25 94 LYS A CA 1
ATOM 713 C C . LYS A 1 94 ? -13.004 -2.723 6.745 1.00 94.25 94 LYS A C 1
ATOM 715 O O . LYS A 1 94 ? -13.214 -3.904 6.976 1.00 94.25 94 LYS A O 1
ATOM 720 N N . GLU A 1 95 ? -12.390 -2.287 5.653 1.00 95.62 95 GLU A N 1
ATOM 721 C CA . GLU A 1 95 ? -11.981 -3.099 4.511 1.00 95.62 95 GLU A CA 1
ATOM 722 C C . GLU A 1 95 ? -10.653 -2.575 3.945 1.00 95.62 95 GLU A C 1
ATOM 724 O O . GLU A 1 95 ? -10.310 -1.397 4.113 1.00 95.62 95 GLU A O 1
ATOM 729 N N . CYS A 1 96 ? -9.913 -3.442 3.255 1.00 96.69 96 CYS A N 1
ATOM 730 C CA . CYS A 1 96 ? -8.715 -3.070 2.514 1.00 96.69 96 CYS A CA 1
ATOM 731 C C . CYS A 1 96 ? -8.654 -3.853 1.199 1.00 96.69 96 CYS A C 1
ATOM 733 O O . CYS A 1 96 ? -8.524 -5.070 1.210 1.00 96.69 96 CYS A O 1
ATOM 735 N N . LEU A 1 97 ? -8.706 -3.146 0.067 1.00 96.19 97 LEU A N 1
ATOM 736 C CA . LEU A 1 97 ? -8.789 -3.753 -1.272 1.00 96.19 97 LEU A CA 1
ATOM 737 C C . LEU A 1 97 ? -7.560 -4.591 -1.661 1.00 96.19 97 LEU A C 1
ATOM 739 O O . LEU A 1 97 ? -7.625 -5.403 -2.577 1.00 96.19 97 LEU A O 1
ATOM 743 N N . VAL A 1 98 ? -6.425 -4.363 -1.000 1.00 96.31 98 VAL A N 1
ATOM 744 C CA . VAL A 1 98 ? -5.154 -5.036 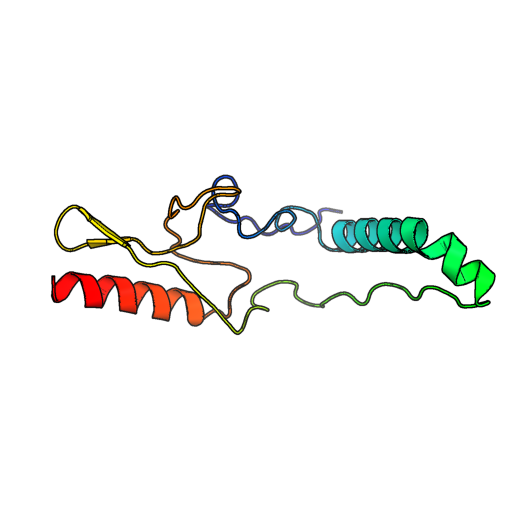-1.303 1.00 96.31 98 VAL A CA 1
ATOM 745 C C . VAL A 1 98 ? -4.822 -6.151 -0.316 1.00 96.31 98 VAL A C 1
ATOM 747 O O . VAL A 1 98 ? -3.835 -6.846 -0.518 1.00 96.31 98 VAL A O 1
ATOM 750 N N . GLU A 1 99 ? -5.603 -6.320 0.751 1.00 97.44 99 GLU A N 1
ATOM 751 C CA . GLU A 1 99 ? -5.474 -7.453 1.673 1.00 97.44 99 GLU A CA 1
ATOM 752 C C . GLU A 1 99 ? -6.274 -8.651 1.170 1.00 97.44 99 GLU A C 1
ATOM 754 O O . GLU A 1 99 ? -7.296 -8.477 0.509 1.00 97.44 99 GLU A O 1
ATOM 759 N N . ASP A 1 100 ? -5.827 -9.864 1.508 1.00 97.19 100 ASP A N 1
ATOM 760 C CA . ASP A 1 100 ? -6.654 -11.066 1.366 1.00 97.19 100 ASP A CA 1
ATOM 761 C C . ASP A 1 100 ? -8.040 -10.802 1.974 1.00 97.19 100 ASP A C 1
ATOM 763 O O . ASP A 1 100 ? -8.146 -10.244 3.073 1.00 97.19 100 ASP A O 1
ATOM 767 N N . GLY A 1 101 ? -9.101 -11.210 1.271 1.00 94.25 101 GLY A N 1
ATOM 768 C CA . GLY A 1 101 ? -10.482 -10.882 1.638 1.00 94.25 101 GLY A CA 1
ATOM 769 C C . GLY A 1 101 ? -10.892 -11.318 3.050 1.00 94.25 101 GLY A C 1
ATOM 770 O O . GLY A 1 101 ? -11.859 -10.794 3.595 1.00 94.25 101 GLY A O 1
ATOM 771 N N . ARG A 1 102 ? -10.146 -12.236 3.676 1.00 96.00 102 ARG A N 1
ATOM 772 C CA . ARG A 1 102 ? -10.388 -12.704 5.048 1.00 96.00 102 ARG A CA 1
ATOM 773 C C . ARG A 1 102 ? -9.613 -11.907 6.097 1.00 96.00 102 ARG A C 1
ATOM 775 O O . ARG A 1 102 ? -10.058 -11.803 7.237 1.00 96.00 102 ARG A O 1
ATOM 782 N N . ALA A 1 103 ? -8.458 -11.347 5.738 1.00 96.75 103 ALA A N 1
ATOM 783 C CA . ALA A 1 103 ? -7.505 -10.798 6.701 1.00 96.75 103 ALA A CA 1
ATOM 784 C C . ALA A 1 103 ? -8.086 -9.622 7.497 1.00 96.75 103 ALA A C 1
ATOM 786 O O . ALA A 1 103 ? -7.997 -9.602 8.725 1.00 96.75 103 ALA A O 1
ATOM 787 N N . ARG A 1 104 ? -8.729 -8.660 6.824 1.00 96.75 104 ARG A N 1
ATOM 788 C CA . ARG A 1 104 ? -9.286 -7.480 7.501 1.00 96.75 104 ARG A CA 1
ATOM 789 C C . ARG A 1 104 ? -10.434 -7.831 8.447 1.00 96.75 104 ARG A C 1
ATOM 791 O O . ARG A 1 104 ? -10.511 -7.248 9.525 1.00 96.75 104 ARG A O 1
ATOM 798 N N . ALA A 1 105 ? -11.283 -8.789 8.072 1.00 96.25 105 ALA A N 1
ATOM 799 C CA . ALA A 1 105 ? -12.371 -9.262 8.925 1.00 96.25 105 ALA A CA 1
ATOM 800 C C . ALA A 1 105 ? -11.824 -9.859 10.231 1.00 96.25 105 ALA A C 1
ATOM 802 O O . ALA A 1 105 ? -12.183 -9.387 11.305 1.00 96.25 105 ALA A O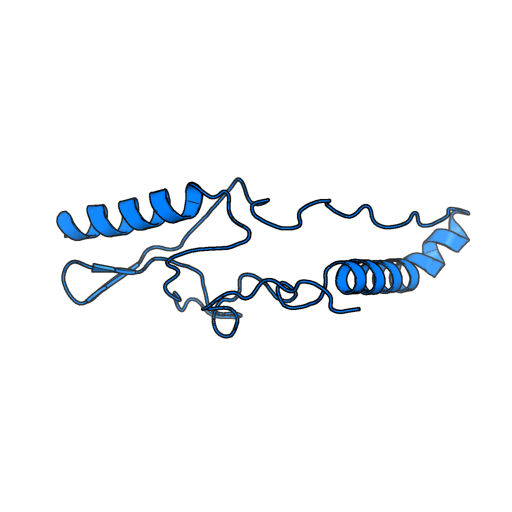 1
ATOM 803 N N . ILE A 1 106 ? -10.847 -10.770 10.136 1.00 97.50 106 ILE A N 1
ATOM 804 C CA . ILE A 1 106 ? -10.187 -11.377 11.305 1.00 97.50 106 ILE A CA 1
ATOM 805 C C . ILE A 1 106 ? -9.588 -10.301 12.225 1.00 97.50 106 ILE A C 1
ATOM 807 O O . ILE A 1 106 ? -9.770 -10.337 13.438 1.00 97.50 106 ILE A O 1
ATOM 811 N N . LEU A 1 107 ? -8.887 -9.311 11.664 1.00 97.50 107 LEU A N 1
ATOM 812 C CA . LEU A 1 107 ? -8.275 -8.233 12.448 1.00 97.50 107 LEU A CA 1
ATOM 813 C C . LEU A 1 107 ? -9.308 -7.331 13.144 1.00 97.50 107 LEU A C 1
ATOM 815 O O . LEU A 1 107 ? -9.062 -6.850 14.253 1.00 97.50 107 LEU A O 1
ATOM 819 N N . ASN A 1 108 ? -10.452 -7.093 12.505 1.00 96.75 108 ASN A N 1
ATOM 820 C CA . ASN A 1 108 ? -11.548 -6.330 13.094 1.00 96.75 108 ASN A CA 1
ATOM 821 C C . ASN A 1 108 ? -12.233 -7.114 14.221 1.00 96.75 108 ASN A C 1
ATOM 823 O O . ASN A 1 108 ? -12.519 -6.528 15.265 1.00 96.75 108 ASN A O 1
ATOM 827 N N . ASP A 1 109 ? -12.409 -8.426 14.056 1.00 97.00 109 ASP A N 1
ATOM 828 C CA . ASP A 1 109 ? -12.959 -9.304 15.093 1.00 97.00 109 ASP A CA 1
ATOM 829 C C . ASP A 1 109 ? -12.045 -9.355 16.321 1.00 97.00 109 ASP A C 1
ATOM 831 O O . ASP A 1 109 ? -12.520 -9.244 17.450 1.00 97.00 109 ASP A O 1
ATOM 835 N N . VAL A 1 110 ? -10.723 -9.415 16.123 1.00 96.75 110 VAL A N 1
ATOM 836 C CA . VAL A 1 110 ? -9.748 -9.319 17.223 1.00 96.75 110 VAL A CA 1
ATOM 837 C C . VAL A 1 110 ? -9.903 -8.001 17.991 1.00 96.75 110 VAL A C 1
ATOM 839 O O . VAL A 1 110 ? -9.933 -8.020 19.220 1.00 96.75 110 VAL A O 1
ATOM 842 N N . ALA A 1 111 ? -10.046 -6.859 17.304 1.00 96.44 111 ALA A N 1
ATOM 843 C CA . ALA A 1 111 ? -10.268 -5.568 17.967 1.00 96.44 111 ALA A CA 1
ATOM 844 C C . ALA A 1 111 ? -11.591 -5.537 18.748 1.00 96.44 111 ALA A C 1
ATOM 846 O O . ALA A 1 111 ? -11.645 -5.020 19.866 1.00 96.44 111 ALA A O 1
ATOM 847 N N . TYR A 1 112 ? -12.654 -6.089 18.160 1.00 95.94 112 TYR A N 1
ATOM 848 C CA . TYR A 1 112 ? -13.969 -6.163 18.785 1.00 95.94 112 TYR A CA 1
ATOM 849 C C . TYR A 1 112 ? -13.944 -7.015 20.060 1.00 95.94 112 TYR A C 1
ATOM 851 O O . TYR A 1 112 ? -14.376 -6.542 21.114 1.00 95.94 112 TYR A O 1
ATOM 859 N N . LEU A 1 113 ? -13.393 -8.231 19.976 1.00 96.56 113 LEU A N 1
ATOM 860 C CA . LEU A 1 113 ? -13.278 -9.160 21.100 1.00 96.56 113 LEU A CA 1
ATOM 861 C C . LEU A 1 113 ? -12.396 -8.584 22.207 1.00 96.56 113 LEU A C 1
ATOM 863 O O . LEU A 1 113 ? -12.795 -8.608 23.366 1.00 96.56 113 LEU A O 1
ATOM 867 N N . ALA A 1 114 ? -11.248 -7.992 21.863 1.00 95.12 114 ALA A N 1
ATOM 868 C CA . ALA A 1 114 ? -10.367 -7.350 22.838 1.00 95.12 114 ALA A CA 1
ATOM 869 C C . ALA A 1 114 ? -11.076 -6.234 23.627 1.00 95.12 114 ALA A C 1
ATOM 871 O O . ALA A 1 114 ? -10.829 -6.073 24.818 1.00 95.12 114 ALA A O 1
ATOM 872 N N . GLY A 1 115 ? -11.999 -5.499 22.996 1.00 93.75 115 GLY A N 1
ATOM 873 C CA . GLY A 1 115 ? -12.815 -4.491 23.675 1.00 93.75 115 GLY A CA 1
ATOM 874 C C . GLY A 1 115 ? -13.786 -5.060 24.716 1.00 93.75 115 GLY A C 1
ATOM 875 O O . GLY A 1 115 ? -14.103 -4.369 25.677 1.00 93.75 115 GLY A O 1
ATOM 876 N N . GLN A 1 116 ? -14.231 -6.314 24.573 1.00 90.44 116 GLN A N 1
ATOM 877 C CA . GLN A 1 116 ? -15.159 -6.946 25.525 1.00 90.44 116 GLN A CA 1
ATOM 878 C C . GLN A 1 116 ? -14.490 -7.351 26.844 1.00 90.44 116 GLN A C 1
ATOM 880 O O . GLN A 1 116 ? -15.173 -7.483 27.858 1.00 90.44 116 GLN A O 1
ATOM 885 N N . PHE A 1 117 ? -13.169 -7.542 26.831 1.00 84.06 117 PHE A N 1
ATOM 886 C CA . PHE A 1 117 ? -12.380 -7.918 28.008 1.00 84.06 117 PHE A CA 1
ATOM 887 C C . PHE A 1 117 ? -11.770 -6.715 28.745 1.00 84.06 117 PHE A C 1
ATOM 889 O O . PHE A 1 117 ? -11.029 -6.909 29.707 1.00 84.06 117 PHE A O 1
ATOM 896 N N . ASN A 1 118 ? -12.069 -5.494 28.290 1.00 61.84 118 ASN A N 1
ATOM 897 C CA . ASN A 1 118 ? -11.557 -4.230 28.827 1.00 61.84 118 ASN A CA 1
ATOM 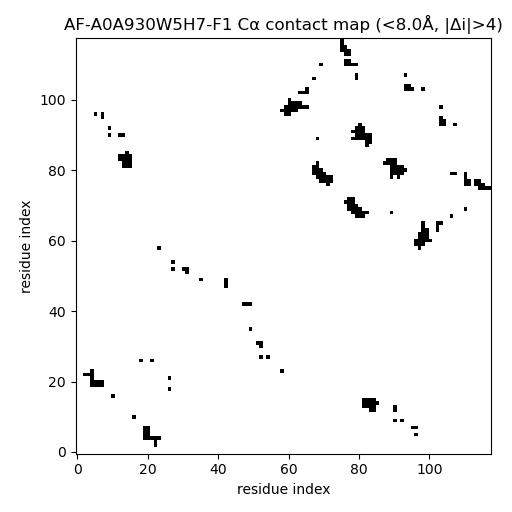898 C C . ASN A 1 118 ? -12.616 -3.505 29.680 1.00 61.84 118 ASN A C 1
ATOM 900 O O . ASN A 1 118 ? -12.221 -2.738 30.579 1.00 61.84 118 ASN A O 1
#

Sequence (118 aa):
MGYKTPTCSIARSCGGCEWLSVPYPIQLKRKQAQVEELLAPLAKINNVTIESIRGMDEPLAYRHKAATPFAPGKGRTVRSGFYASGTHKIIASKECLVEDGRARAILNDVAYLAGQFN

Mean predicted aligned error: 3.92 Å

Radius of gyration: 19.11 Å; Cα contacts (8 Å, |Δi|>4): 140; chains: 1; bounding box: 44×23×52 Å

Solvent-accessible surface area (backbone atoms only — not comparable to full-atom values): 7298 Å² total; per-residue (Å²): 136,87,72,76,54,61,82,62,97,53,54,93,56,37,48,84,57,90,57,59,72,44,37,61,74,58,51,52,53,53,52,42,52,52,51,48,68,73,40,46,69,59,29,62,76,69,74,51,82,85,76,82,77,84,80,66,97,67,90,46,38,74,36,84,76,82,85,61,64,76,43,88,43,77,79,58,35,42,42,43,33,39,40,22,69,98,51,88,52,74,37,76,55,86,71,56,73,48,33,27,91,60,53,47,55,55,56,50,50,52,30,54,54,57,14,76,81,99